Protein AF-A0A101XJR0-F1 (afdb_monomer)

Secondary structure (DSSP, 8-state):
---HHHHHHHHHHHHHHHHHHHHHHHHGGGG-SSS---HHHHHHHHHHHHHHHHHHHHHHHHHHHHHHHHHHGGGT--HHHHHHHHHHHHHHHHHHHHHHHHHHH--

Structure (mmCIF, N/CA/C/O backbone):
data_AF-A0A101XJR0-F1
#
_entry.id   AF-A0A101XJR0-F1
#
loop_
_atom_site.group_PDB
_atom_site.id
_atom_site.type_symbol
_atom_site.label_atom_id
_atom_site.label_alt_id
_atom_site.label_comp_id
_atom_site.label_asym_id
_atom_site.label_entity_id
_atom_site.label_seq_id
_atom_site.pdbx_PDB_ins_code
_atom_site.Cartn_x
_atom_site.Cartn_y
_atom_site.Cartn_z
_atom_site.occupancy
_atom_site.B_iso_or_equiv
_atom_site.auth_seq_id
_atom_site.auth_comp_id
_atom_site.auth_asym_id
_atom_site.auth_atom_id
_atom_site.pdbx_PDB_model_num
ATOM 1 N N . MET A 1 1 ? -13.498 31.481 16.089 1.00 54.59 1 MET A N 1
ATOM 2 C CA . MET A 1 1 ? -13.449 31.857 14.654 1.00 54.59 1 MET A CA 1
ATOM 3 C C . MET A 1 1 ? -12.004 31.934 14.132 1.00 54.59 1 MET A C 1
ATOM 5 O O . MET A 1 1 ? -11.564 32.999 13.733 1.00 54.59 1 MET A O 1
ATOM 9 N N . MET A 1 2 ? -11.228 30.836 14.110 1.00 60.50 2 MET A N 1
ATOM 10 C CA . MET A 1 2 ? -9.835 30.911 13.615 1.00 60.50 2 MET A CA 1
ATOM 11 C C . MET A 1 2 ? -9.246 29.534 13.258 1.00 60.50 2 MET A C 1
ATOM 13 O O . MET A 1 2 ? -8.616 28.898 14.099 1.00 60.50 2 MET A O 1
ATOM 17 N N . ALA A 1 3 ? -9.421 29.055 12.017 1.00 59.16 3 ALA A N 1
ATOM 18 C CA . ALA A 1 3 ? -8.575 27.964 11.487 1.00 59.16 3 ALA A CA 1
ATOM 19 C C . ALA A 1 3 ? -8.652 27.670 9.973 1.00 59.16 3 ALA A C 1
ATOM 21 O O . ALA A 1 3 ? -7.957 26.757 9.530 1.00 59.16 3 ALA A O 1
ATOM 22 N N . GLY A 1 4 ? -9.432 28.390 9.157 1.00 63.66 4 GLY A N 1
ATOM 23 C CA . GLY A 1 4 ? -9.636 28.031 7.737 1.00 63.66 4 GLY A CA 1
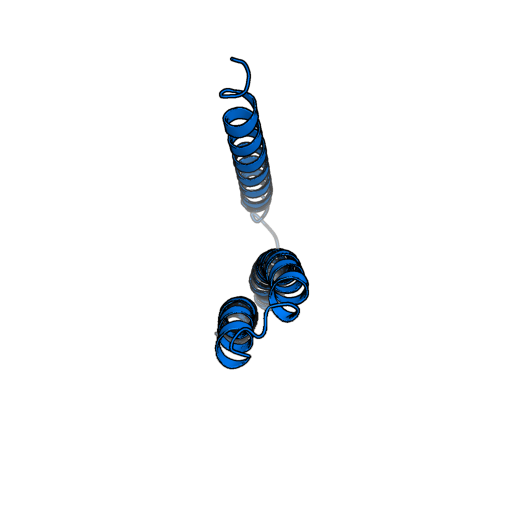ATOM 24 C C . GLY A 1 4 ? -8.362 28.021 6.873 1.00 63.66 4 GLY A C 1
ATOM 25 O O . GLY A 1 4 ? -8.299 27.381 5.829 1.00 63.66 4 GLY A O 1
ATOM 26 N N . ASN A 1 5 ? -7.307 28.695 7.322 1.00 66.19 5 ASN A N 1
ATOM 27 C CA . ASN A 1 5 ? -6.049 28.877 6.602 1.00 66.19 5 ASN A CA 1
ATOM 28 C C . ASN A 1 5 ? -5.014 27.791 6.941 1.00 66.19 5 ASN A C 1
ATOM 30 O O . ASN A 1 5 ? -4.066 27.616 6.184 1.00 66.19 5 ASN A O 1
ATOM 34 N N . LYS A 1 6 ? -5.165 27.075 8.065 1.00 73.00 6 LYS A N 1
ATOM 35 C CA . LYS A 1 6 ? -4.167 26.101 8.550 1.00 73.00 6 LYS A CA 1
ATOM 36 C C . LYS A 1 6 ? -4.155 24.832 7.689 1.00 73.00 6 LYS A C 1
ATOM 38 O O . LYS A 1 6 ? -3.099 24.400 7.243 1.00 73.00 6 LYS A O 1
ATOM 43 N N . TRP A 1 7 ? -5.340 24.329 7.352 1.00 78.31 7 TRP A N 1
ATOM 44 C CA . TRP A 1 7 ? -5.531 23.162 6.484 1.00 78.31 7 TRP A CA 1
ATOM 45 C C . TRP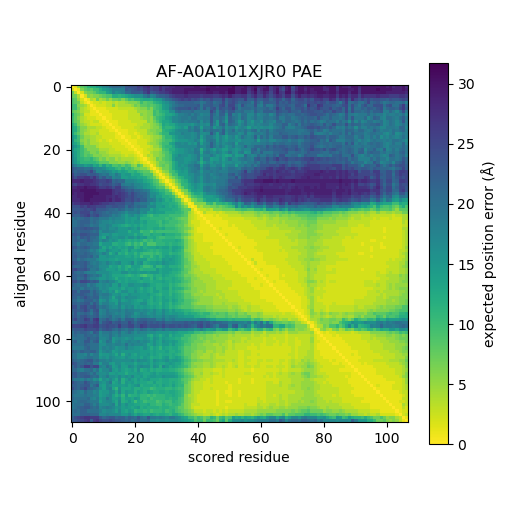 A 1 7 ? -5.154 23.434 5.030 1.00 78.31 7 TRP A C 1
ATOM 47 O O . TRP A 1 7 ? -4.498 22.618 4.394 1.00 78.31 7 TRP A O 1
ATOM 57 N N . ARG A 1 8 ? -5.481 24.631 4.530 1.00 77.50 8 ARG A N 1
ATOM 58 C CA . ARG A 1 8 ? -5.088 25.065 3.182 1.00 77.50 8 ARG A CA 1
ATOM 59 C C . ARG A 1 8 ? -3.568 25.165 3.044 1.00 77.50 8 ARG A C 1
ATOM 61 O O . ARG A 1 8 ? -3.029 24.750 2.028 1.00 77.50 8 ARG A O 1
ATOM 68 N N . LYS A 1 9 ? -2.868 25.657 4.074 1.00 74.06 9 LYS A N 1
ATOM 69 C CA . LYS A 1 9 ? -1.398 25.724 4.090 1.00 74.06 9 LYS A CA 1
ATOM 70 C C . LYS A 1 9 ? -0.751 24.337 4.139 1.00 74.06 9 LYS A C 1
ATOM 72 O O . LYS A 1 9 ? 0.198 24.116 3.402 1.00 74.06 9 LYS A O 1
ATOM 77 N N . ALA A 1 10 ? -1.281 23.400 4.927 1.00 79.06 10 ALA A N 1
ATOM 78 C CA . ALA A 1 10 ? -0.771 22.024 4.973 1.00 79.06 10 ALA A CA 1
ATOM 79 C C . ALA A 1 10 ? -0.899 21.307 3.615 1.00 79.06 10 ALA A C 1
ATOM 81 O O . ALA A 1 10 ? 0.055 20.688 3.147 1.00 79.06 10 ALA A O 1
ATOM 82 N N . LEU A 1 11 ? -2.045 21.474 2.946 1.00 82.19 11 LEU A N 1
ATOM 83 C CA . LEU A 1 11 ? -2.295 20.926 1.609 1.00 82.19 11 LEU A CA 1
ATOM 84 C C . LEU A 1 11 ? -1.352 21.537 0.558 1.00 82.19 11 LEU A C 1
ATOM 86 O O . LEU A 1 11 ? -0.810 20.822 -0.277 1.00 82.19 11 LEU A O 1
ATOM 90 N N . MET A 1 12 ? -1.089 22.846 0.646 1.00 83.44 12 MET A N 1
ATOM 91 C CA . MET A 1 12 ? -0.147 23.539 -0.243 1.00 83.44 12 MET A CA 1
ATOM 92 C C . MET A 1 12 ? 1.311 23.122 -0.003 1.00 83.44 12 MET A C 1
ATOM 94 O O . MET A 1 12 ? 2.058 22.983 -0.964 1.00 83.44 12 MET A O 1
ATOM 98 N N . ILE A 1 13 ? 1.722 22.895 1.250 1.00 84.00 13 ILE A N 1
ATOM 99 C CA . ILE A 1 13 ? 3.088 22.454 1.585 1.00 84.00 13 ILE A CA 1
ATOM 100 C C . ILE A 1 13 ? 3.326 21.021 1.097 1.00 84.00 13 ILE A C 1
ATOM 102 O O . ILE A 1 13 ? 4.373 20.746 0.518 1.00 84.00 13 ILE A O 1
ATOM 106 N N . SER A 1 14 ? 2.347 20.127 1.267 1.00 78.44 14 SER A N 1
ATOM 107 C CA . SER A 1 14 ? 2.417 18.768 0.720 1.00 78.44 14 SER A CA 1
ATOM 108 C C . SER A 1 14 ? 2.463 18.778 -0.812 1.00 78.44 14 SER A C 1
ATOM 110 O O . SER A 1 14 ? 3.330 18.129 -1.394 1.00 78.44 14 SER A O 1
ATOM 112 N N . ALA A 1 15 ? 1.617 19.580 -1.468 1.00 82.31 15 ALA A N 1
ATOM 113 C CA . ALA A 1 15 ? 1.632 19.725 -2.923 1.00 82.31 15 ALA A CA 1
ATOM 114 C C . ALA A 1 15 ? 2.964 20.295 -3.444 1.00 82.31 15 ALA A C 1
ATOM 116 O O . ALA A 1 15 ? 3.492 19.816 -4.445 1.00 82.31 15 ALA A O 1
ATOM 117 N N . LEU A 1 16 ? 3.543 21.278 -2.747 1.00 83.31 16 LEU A N 1
ATOM 118 C CA . LEU A 1 16 ? 4.836 21.858 -3.107 1.00 83.31 16 LEU A CA 1
ATOM 119 C C . LEU A 1 16 ? 5.990 20.869 -2.891 1.00 83.31 16 LEU A C 1
ATOM 121 O O . LEU A 1 16 ? 6.900 20.818 -3.711 1.00 83.31 16 LEU A O 1
ATOM 125 N N . ALA A 1 17 ? 5.938 20.054 -1.834 1.00 81.19 17 ALA A N 1
ATOM 126 C CA . ALA A 1 17 ? 6.913 18.990 -1.602 1.00 81.19 17 ALA A CA 1
ATOM 127 C C . ALA A 1 17 ? 6.845 17.906 -2.692 1.00 81.19 17 ALA A C 1
ATOM 129 O O . ALA A 1 17 ? 7.886 17.465 -3.178 1.00 81.19 17 ALA A O 1
ATOM 130 N N . MET A 1 18 ? 5.640 17.526 -3.134 1.00 82.12 18 MET A N 1
ATOM 131 C CA . MET A 1 18 ? 5.470 16.592 -4.255 1.00 82.12 18 MET A CA 1
ATOM 132 C C . MET A 1 18 ? 5.945 17.192 -5.581 1.00 82.12 18 MET A C 1
ATOM 134 O O . MET A 1 18 ? 6.601 16.502 -6.360 1.00 82.12 18 MET A O 1
ATOM 138 N N . LEU A 1 19 ? 5.685 18.481 -5.821 1.00 81.81 19 LEU A N 1
ATOM 139 C CA . LEU A 1 19 ? 6.191 19.178 -7.002 1.00 81.81 19 LEU A CA 1
ATOM 140 C C . LEU A 1 19 ? 7.725 19.267 -6.986 1.00 81.81 19 LEU A C 1
ATOM 142 O O . LEU A 1 19 ? 8.358 19.006 -8.002 1.00 81.81 19 LEU A O 1
ATOM 146 N N . ALA A 1 20 ? 8.336 19.573 -5.839 1.00 77.31 20 ALA A N 1
ATOM 147 C CA . ALA A 1 20 ? 9.790 19.609 -5.691 1.00 77.31 20 ALA A CA 1
ATOM 148 C C . ALA A 1 20 ? 10.430 18.228 -5.918 1.00 77.31 20 ALA A C 1
ATOM 150 O O . ALA A 1 20 ? 11.444 18.129 -6.608 1.00 77.31 20 ALA A O 1
ATOM 151 N N . ALA A 1 21 ? 9.810 17.156 -5.414 1.00 73.31 21 ALA A N 1
ATOM 152 C CA . ALA A 1 21 ? 10.245 15.787 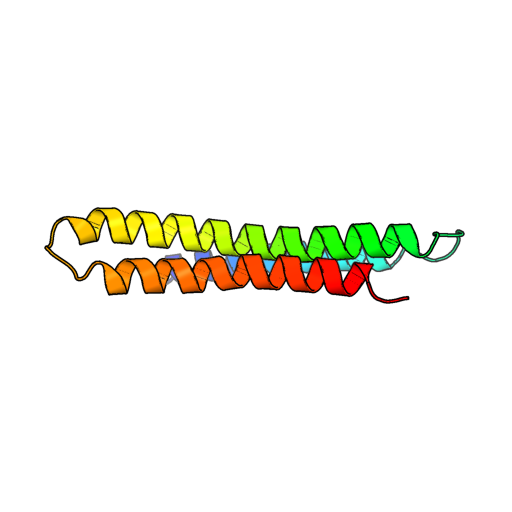-5.686 1.00 73.31 21 ALA A CA 1
ATOM 153 C C . ALA A 1 21 ? 10.136 15.431 -7.184 1.00 73.31 21 ALA A C 1
ATOM 155 O O . ALA A 1 21 ? 11.051 14.823 -7.739 1.00 73.31 21 ALA A O 1
ATOM 156 N N . ALA A 1 22 ? 9.070 15.872 -7.862 1.00 71.62 22 ALA A N 1
ATOM 157 C CA . ALA A 1 22 ? 8.903 15.688 -9.306 1.00 71.62 22 ALA A CA 1
ATOM 158 C C . ALA A 1 22 ? 9.948 16.470 -10.130 1.00 71.62 22 ALA A C 1
ATOM 160 O O . ALA A 1 22 ? 10.458 15.963 -11.132 1.00 71.62 22 ALA A O 1
ATOM 161 N N . MET A 1 23 ? 10.312 17.681 -9.695 1.00 71.00 23 MET A N 1
ATOM 162 C CA . MET A 1 23 ? 11.362 18.484 -10.334 1.00 71.00 23 MET A CA 1
ATOM 163 C C . MET A 1 23 ? 12.756 17.875 -10.136 1.00 71.00 23 MET A C 1
ATOM 165 O O . MET A 1 23 ? 13.563 17.913 -11.062 1.00 71.00 23 MET A O 1
ATOM 169 N N . LEU A 1 24 ? 13.034 17.252 -8.984 1.00 67.38 24 LEU A N 1
ATOM 170 C CA . LEU A 1 24 ? 14.301 16.550 -8.747 1.00 67.38 24 LEU A CA 1
ATOM 171 C C . LEU A 1 24 ? 14.450 15.307 -9.6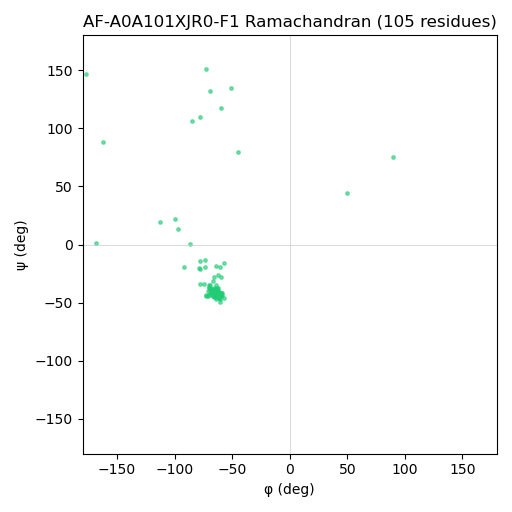42 1.00 67.38 24 LEU A C 1
ATOM 173 O O . LEU A 1 24 ? 15.524 15.077 -10.192 1.00 67.38 24 LEU A O 1
ATOM 177 N N . VAL A 1 25 ? 13.364 14.556 -9.849 1.00 66.50 25 VAL A N 1
ATOM 178 C CA . VAL A 1 25 ? 13.312 13.430 -10.804 1.00 66.50 25 VAL A CA 1
ATOM 179 C C . VAL A 1 25 ? 13.441 13.898 -12.259 1.00 66.50 25 VAL A C 1
ATOM 181 O O . VAL A 1 25 ? 13.991 13.186 -13.090 1.00 66.50 25 VAL A O 1
ATOM 184 N N . SER A 1 26 ? 12.967 15.102 -12.585 1.00 62.94 26 SER A N 1
ATOM 185 C CA . SER A 1 26 ? 13.099 15.654 -13.940 1.00 62.94 26 SER A CA 1
ATOM 186 C C . SER A 1 26 ? 14.506 16.208 -14.200 1.00 62.94 26 SER A C 1
ATOM 188 O O . SER A 1 26 ? 15.028 16.059 -15.301 1.00 62.94 26 SER A O 1
ATOM 190 N N . ALA A 1 27 ? 15.175 16.779 -13.194 1.00 55.16 27 ALA A N 1
ATOM 191 C CA . ALA A 1 27 ? 16.541 17.290 -13.330 1.00 55.16 27 ALA A CA 1
ATOM 192 C C . ALA A 1 27 ? 17.581 16.183 -13.597 1.00 55.16 27 ALA A C 1
ATOM 194 O O . ALA A 1 27 ? 18.586 16.438 -14.260 1.00 55.16 27 ALA A O 1
ATOM 195 N N . SER A 1 28 ? 17.339 14.945 -13.148 1.00 55.47 28 SER A N 1
ATOM 196 C CA . SER A 1 28 ? 18.203 13.800 -13.474 1.00 55.47 28 SER A CA 1
ATOM 197 C C . SER A 1 28 ? 18.059 13.309 -14.922 1.00 55.47 28 SER A C 1
ATOM 199 O O . SER A 1 28 ? 18.927 12.578 -15.395 1.00 55.47 28 SER A O 1
ATOM 201 N N . SER A 1 29 ? 17.028 13.743 -15.662 1.00 52.72 29 SER A N 1
ATOM 202 C CA . SER A 1 29 ? 16.850 13.390 -17.082 1.00 52.72 29 SER A CA 1
ATOM 203 C C . SER A 1 29 ? 17.752 14.183 -18.042 1.00 52.72 29 SER A C 1
ATOM 205 O O . SER A 1 29 ? 17.950 13.770 -19.181 1.00 52.72 29 SER A O 1
ATOM 207 N N . ASN A 1 30 ? 18.369 15.282 -17.586 1.00 50.06 30 ASN A N 1
ATOM 208 C CA . ASN A 1 30 ? 19.229 16.127 -18.422 1.00 50.06 30 ASN A CA 1
ATOM 209 C C . ASN A 1 30 ? 20.702 15.674 -18.503 1.00 50.06 30 ASN A C 1
ATOM 211 O O . ASN A 1 30 ? 21.485 16.331 -19.186 1.00 50.06 30 ASN A O 1
ATOM 215 N N . ALA A 1 31 ? 21.089 14.574 -17.844 1.00 49.00 31 ALA A N 1
ATOM 216 C CA . ALA A 1 31 ? 22.473 14.080 -17.806 1.00 49.00 31 ALA A CA 1
ATOM 217 C C . ALA A 1 31 ? 22.699 12.740 -18.542 1.00 49.00 31 ALA A C 1
ATOM 219 O O . ALA A 1 31 ? 23.700 12.073 -18.300 1.00 49.00 31 ALA A O 1
ATOM 220 N N . THR A 1 32 ? 21.806 12.327 -19.448 1.00 53.81 32 THR A N 1
ATOM 221 C CA . THR A 1 32 ? 21.966 11.093 -20.253 1.00 53.81 32 THR A CA 1
ATOM 222 C C . THR A 1 32 ? 22.538 11.328 -21.654 1.00 53.81 32 THR A C 1
ATOM 224 O O . THR A 1 32 ? 22.567 10.421 -22.485 1.00 53.81 32 THR A O 1
ATOM 227 N N . THR A 1 33 ? 23.085 12.514 -21.930 1.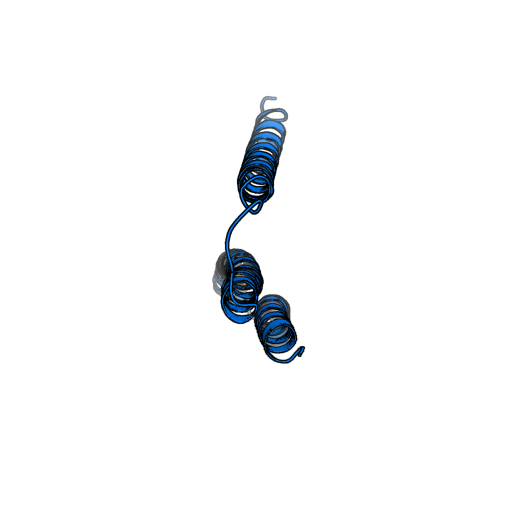00 49.66 33 THR A N 1
ATOM 228 C CA . THR A 1 33 ? 23.959 12.703 -23.092 1.00 49.66 33 THR A CA 1
ATOM 229 C C . THR A 1 33 ? 25.344 12.141 -22.778 1.00 49.66 33 THR A C 1
ATOM 231 O O . THR A 1 33 ? 26.110 12.765 -22.047 1.00 49.66 33 THR A O 1
ATOM 234 N N . SER A 1 34 ? 25.697 11.026 -23.420 1.00 51.09 34 SER A N 1
ATOM 235 C CA . SER A 1 34 ? 27.063 10.474 -23.519 1.00 51.09 34 SER A CA 1
ATOM 236 C C . SER A 1 34 ? 27.489 9.503 -22.413 1.00 51.09 34 SER A C 1
ATOM 238 O O . SER A 1 34 ? 28.326 9.811 -21.574 1.00 51.09 34 SER A O 1
ATOM 240 N N . SER A 1 35 ? 26.987 8.274 -22.453 1.00 41.28 35 SER A N 1
ATOM 241 C CA . SER A 1 35 ? 27.806 7.067 -22.243 1.00 41.28 35 SER A CA 1
ATOM 242 C C . SER A 1 35 ? 26.932 5.835 -22.431 1.00 41.28 35 SER A C 1
ATOM 244 O O . SER A 1 35 ? 25.739 5.859 -22.144 1.00 41.28 35 SER A O 1
ATOM 246 N N . SER A 1 36 ? 27.535 4.775 -22.953 1.00 49.62 36 SER A N 1
ATOM 247 C CA . SER A 1 36 ? 27.021 3.410 -23.070 1.00 49.62 36 SER A CA 1
ATOM 248 C C . SER A 1 36 ? 26.344 2.911 -21.785 1.00 49.62 36 SER A C 1
ATOM 250 O O . SER A 1 36 ? 26.940 2.175 -21.000 1.00 49.62 36 SER A O 1
ATOM 252 N N . THR A 1 37 ? 25.100 3.318 -21.555 1.00 55.69 37 THR A N 1
ATOM 253 C CA . THR A 1 37 ? 24.272 2.799 -20.473 1.00 55.69 37 THR A CA 1
ATOM 254 C C . THR A 1 37 ? 23.629 1.543 -21.019 1.00 55.69 37 THR A C 1
ATOM 256 O O . THR A 1 37 ? 22.777 1.607 -21.900 1.00 55.69 37 THR A O 1
ATOM 259 N N . SER A 1 38 ? 24.106 0.383 -20.570 1.00 59.25 38 SER A N 1
ATOM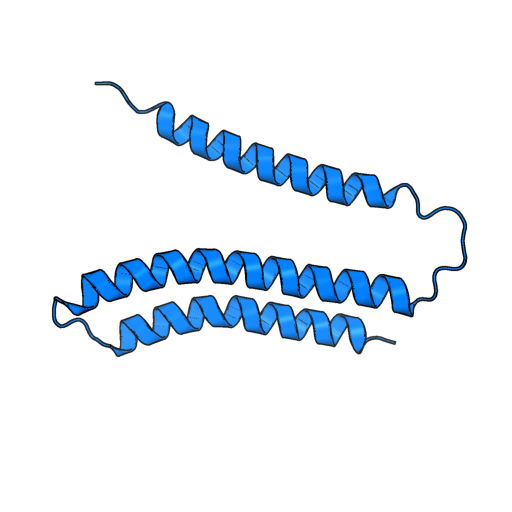 260 C CA . SER A 1 38 ? 23.502 -0.894 -20.932 1.00 59.25 38 SER A CA 1
ATOM 261 C C . SER A 1 38 ? 21.990 -0.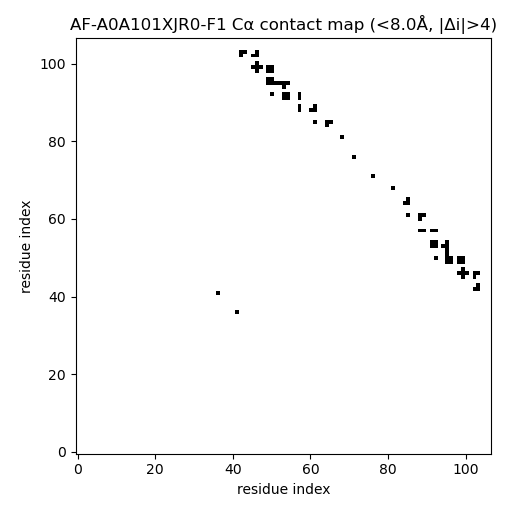829 -20.675 1.00 59.25 38 SER A C 1
ATOM 263 O O . SER A 1 38 ? 21.604 -0.409 -19.578 1.00 59.25 38 SER A O 1
ATOM 265 N N . PRO A 1 39 ? 21.139 -1.293 -21.610 1.00 64.94 39 PRO A N 1
ATOM 266 C CA . PRO A 1 39 ? 19.678 -1.218 -21.482 1.00 64.94 39 PRO A CA 1
ATOM 267 C C . PRO A 1 39 ? 19.131 -1.903 -20.218 1.00 64.94 39 PRO A C 1
ATOM 269 O O . PRO A 1 39 ? 18.013 -1.660 -19.779 1.00 64.94 39 PRO A O 1
ATOM 272 N N . SER A 1 40 ? 19.935 -2.749 -19.573 1.00 76.06 40 SER A N 1
ATOM 273 C CA . SER A 1 40 ? 19.616 -3.379 -18.292 1.00 76.06 40 SER A CA 1
ATOM 274 C C . SER A 1 40 ? 19.622 -2.408 -17.100 1.00 76.06 40 SER A C 1
ATOM 276 O O . SER A 1 40 ? 18.834 -2.585 -16.175 1.00 76.06 40 SER A O 1
ATOM 278 N N . GLY A 1 41 ? 20.499 -1.396 -17.083 1.00 81.94 41 GLY A N 1
ATOM 279 C CA . GLY A 1 41 ? 20.673 -0.509 -15.922 1.00 81.94 41 GLY A CA 1
ATOM 280 C C . GLY A 1 41 ? 19.489 0.437 -15.716 1.00 81.94 41 GLY A C 1
ATOM 281 O O . GLY A 1 41 ? 18.965 0.563 -14.610 1.00 81.94 41 GLY A O 1
ATOM 282 N N . GLU A 1 42 ? 19.013 1.042 -16.803 1.00 82.75 42 GLU A N 1
ATOM 283 C CA . GLU A 1 42 ? 17.820 1.897 -16.811 1.00 82.75 42 GLU A CA 1
ATOM 284 C C . GLU A 1 42 ? 16.544 1.122 -16.443 1.00 82.75 42 GLU A C 1
ATOM 286 O O . GLU A 1 42 ? 15.730 1.620 -15.662 1.00 82.75 42 GLU A O 1
ATOM 291 N N . LYS A 1 43 ? 16.413 -0.135 -16.899 1.00 86.38 43 LYS A N 1
ATOM 292 C CA . LYS A 1 43 ? 15.301 -1.028 -16.531 1.00 86.38 43 LYS A CA 1
ATOM 293 C C . LYS A 1 43 ? 15.275 -1.331 -15.034 1.00 86.38 43 LYS A C 1
ATOM 295 O O . LYS A 1 43 ? 14.201 -1.327 -14.438 1.00 86.38 43 LYS A O 1
ATOM 300 N N . LEU A 1 44 ? 16.433 -1.547 -14.404 1.00 89.75 44 LEU A N 1
ATOM 301 C CA . LEU A 1 44 ? 16.520 -1.798 -12.959 1.00 89.75 44 LEU A CA 1
ATOM 302 C C . LEU A 1 44 ? 16.116 -0.574 -12.132 1.00 89.75 44 LEU A C 1
ATOM 304 O O . LEU A 1 44 ? 15.350 -0.708 -11.177 1.00 89.75 44 LEU A O 1
ATOM 308 N N . ILE A 1 45 ? 16.586 0.617 -12.515 1.00 90.50 45 ILE A N 1
ATOM 309 C CA . ILE A 1 45 ? 16.200 1.865 -11.844 1.00 90.50 45 ILE A CA 1
ATOM 310 C C . ILE A 1 45 ? 14.699 2.129 -12.033 1.00 90.50 45 ILE A C 1
ATOM 312 O O . ILE A 1 45 ? 14.007 2.416 -11.057 1.00 90.50 45 ILE A O 1
ATOM 316 N N . GLY A 1 46 ? 14.174 1.966 -13.253 1.00 89.25 46 GLY A N 1
ATOM 317 C CA . GLY A 1 46 ? 12.748 2.127 -13.549 1.00 89.25 46 GLY A CA 1
ATOM 318 C C . GLY A 1 46 ? 11.857 1.148 -12.777 1.00 89.25 46 GLY A C 1
ATOM 319 O O . GLY A 1 46 ? 10.870 1.564 -12.169 1.00 89.25 46 GLY A O 1
ATOM 320 N N . ALA A 1 47 ? 12.229 -0.135 -12.731 1.00 92.19 47 ALA A N 1
ATOM 321 C CA . ALA A 1 47 ? 11.502 -1.161 -11.984 1.00 92.19 47 ALA A CA 1
ATOM 322 C C . ALA A 1 47 ? 11.521 -0.897 -10.467 1.00 92.19 47 ALA A C 1
ATOM 324 O O . ALA A 1 47 ? 10.481 -0.982 -9.808 1.00 92.19 47 ALA A O 1
ATOM 325 N N . GLY A 1 48 ? 12.681 -0.518 -9.918 1.00 92.00 48 GLY A N 1
ATOM 326 C CA . GLY A 1 48 ? 12.822 -0.168 -8.505 1.00 92.00 48 GLY A CA 1
ATOM 327 C C . GLY A 1 48 ? 11.996 1.060 -8.114 1.00 92.00 48 GLY A C 1
ATOM 328 O O . GLY A 1 48 ? 11.346 1.054 -7.069 1.00 92.00 48 GLY A O 1
ATOM 329 N N . LEU A 1 49 ? 11.959 2.089 -8.967 1.00 93.06 49 LEU A N 1
ATOM 330 C CA . LEU A 1 49 ? 11.183 3.305 -8.718 1.00 93.06 49 LEU A CA 1
ATOM 331 C C . LEU A 1 49 ? 9.669 3.045 -8.789 1.00 93.06 49 LEU A C 1
ATOM 333 O O . LEU A 1 49 ? 8.926 3.533 -7.937 1.00 93.06 49 LEU A O 1
ATOM 337 N N . ALA A 1 50 ? 9.217 2.244 -9.761 1.00 93.25 50 ALA A N 1
ATOM 338 C CA . ALA A 1 50 ? 7.810 1.876 -9.914 1.00 93.25 50 ALA A CA 1
ATOM 339 C C . ALA A 1 50 ? 7.272 1.137 -8.677 1.00 93.25 50 ALA A C 1
ATOM 341 O O . ALA A 1 50 ? 6.246 1.532 -8.117 1.00 93.25 50 ALA A O 1
ATOM 342 N N . PHE A 1 51 ? 7.988 0.110 -8.205 1.00 95.00 51 PHE A N 1
ATOM 343 C CA . PHE A 1 51 ? 7.591 -0.610 -6.996 1.00 95.00 51 PHE A CA 1
ATOM 344 C C . PHE A 1 51 ? 7.777 0.238 -5.732 1.00 95.00 51 PHE A C 1
ATOM 346 O O . PHE A 1 51 ? 6.880 0.283 -4.895 1.00 95.00 51 PHE A O 1
ATOM 353 N N . GLY A 1 52 ? 8.898 0.954 -5.601 1.00 94.19 52 GLY A N 1
ATOM 354 C CA . GLY A 1 52 ? 9.207 1.756 -4.415 1.00 94.19 52 GLY A CA 1
ATOM 355 C C . GLY A 1 52 ? 8.183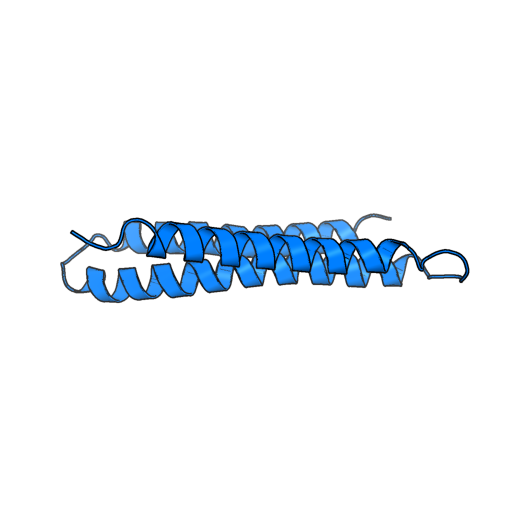 2.861 -4.147 1.00 94.19 52 GLY A C 1
ATOM 356 O O . GLY A 1 52 ? 7.752 3.034 -3.007 1.00 94.19 52 GLY A O 1
ATOM 357 N N . LEU A 1 53 ? 7.734 3.573 -5.186 1.00 94.25 53 LEU A N 1
ATOM 358 C CA . LEU A 1 53 ? 6.699 4.603 -5.045 1.00 94.25 53 LEU A CA 1
ATOM 359 C C . LEU A 1 53 ? 5.318 4.001 -4.752 1.00 94.25 53 LEU A C 1
ATOM 361 O O . LEU A 1 53 ? 4.590 4.533 -3.910 1.00 94.25 53 LEU A O 1
ATOM 365 N N . ALA A 1 54 ? 4.969 2.882 -5.392 1.00 94.56 54 ALA A N 1
ATOM 366 C CA . ALA A 1 54 ? 3.712 2.181 -5.131 1.00 94.56 54 ALA A CA 1
ATOM 367 C C . ALA A 1 54 ? 3.650 1.633 -3.695 1.00 94.56 54 ALA A C 1
ATOM 369 O O . ALA A 1 54 ? 2.671 1.871 -2.987 1.00 94.56 54 ALA A O 1
ATOM 370 N N . ALA A 1 55 ? 4.714 0.968 -3.236 1.00 94.12 55 ALA A N 1
ATOM 371 C CA . ALA A 1 55 ? 4.835 0.445 -1.878 1.00 94.12 55 ALA A CA 1
ATOM 372 C C . ALA A 1 55 ? 4.875 1.568 -0.831 1.00 94.12 55 ALA A C 1
ATOM 374 O O . ALA A 1 55 ? 4.249 1.450 0.221 1.00 94.12 55 ALA A O 1
ATOM 375 N N . GLY A 1 56 ? 5.543 2.688 -1.128 1.00 94.50 56 GLY A N 1
ATOM 376 C CA . GLY A 1 56 ? 5.534 3.873 -0.268 1.00 94.50 56 GLY A CA 1
ATOM 377 C C . GLY A 1 56 ? 4.128 4.457 -0.087 1.00 94.50 56 GLY A C 1
ATOM 378 O O . GLY A 1 56 ? 3.706 4.715 1.041 1.00 94.50 56 GLY A O 1
ATOM 379 N N . GLY A 1 57 ? 3.370 4.608 -1.179 1.00 92.75 57 GLY A N 1
ATOM 380 C CA . GLY A 1 57 ? 1.977 5.065 -1.130 1.00 92.75 57 GLY A CA 1
ATOM 381 C C . GLY A 1 57 ? 1.054 4.090 -0.392 1.00 92.75 57 GLY A C 1
ATOM 382 O O . GLY A 1 57 ? 0.271 4.509 0.465 1.00 92.75 57 GLY A O 1
ATOM 383 N N . ALA A 1 58 ? 1.190 2.789 -0.667 1.00 94.50 58 ALA A N 1
ATOM 384 C CA . ALA A 1 58 ? 0.433 1.739 0.009 1.00 94.50 58 ALA A CA 1
ATOM 385 C C . ALA A 1 58 ? 0.739 1.691 1.515 1.00 94.50 58 ALA A C 1
ATOM 387 O O . ALA A 1 58 ? -0.188 1.619 2.315 1.00 94.50 58 ALA A O 1
ATOM 388 N N . GLY A 1 59 ? 2.003 1.833 1.925 1.00 94.31 59 GLY A N 1
ATOM 389 C CA . GLY A 1 59 ? 2.400 1.839 3.336 1.00 94.31 59 GLY A CA 1
ATOM 390 C C . GLY A 1 59 ? 1.772 2.985 4.136 1.00 94.31 59 GLY A C 1
ATOM 391 O O . GLY A 1 59 ? 1.281 2.772 5.246 1.00 94.31 59 GLY A O 1
ATOM 392 N N . VAL A 1 60 ? 1.708 4.192 3.561 1.00 95.00 60 VAL A N 1
ATOM 393 C CA . VAL A 1 60 ? 1.022 5.335 4.196 1.00 95.00 60 VAL A CA 1
ATOM 394 C C . VAL A 1 60 ? -0.484 5.077 4.300 1.00 95.00 60 VAL A C 1
ATOM 396 O O . VAL A 1 60 ? -1.077 5.279 5.365 1.00 95.00 60 VAL A O 1
ATOM 399 N N . GLY A 1 61 ? -1.101 4.580 3.223 1.00 92.88 61 GLY A N 1
ATOM 400 C CA . GLY A 1 61 ? -2.510 4.183 3.220 1.00 92.88 61 GLY A CA 1
ATOM 401 C C . GLY A 1 61 ? -2.813 3.128 4.286 1.00 92.88 61 GLY A C 1
ATOM 402 O O . GLY A 1 61 ? -3.743 3.292 5.076 1.00 92.88 61 GLY A O 1
ATOM 403 N N . MET A 1 62 ? -1.977 2.096 4.381 1.00 95.19 62 MET A N 1
ATOM 404 C CA . MET A 1 62 ? -2.174 0.978 5.297 1.00 95.19 62 MET A CA 1
ATOM 405 C C . MET A 1 62 ? -1.973 1.382 6.753 1.00 95.19 62 MET A C 1
ATOM 407 O O . MET A 1 62 ? -2.744 0.950 7.606 1.00 95.19 62 MET A O 1
ATOM 411 N N . GLY A 1 63 ? -1.007 2.258 7.046 1.00 94.38 63 GLY A N 1
ATOM 412 C CA . GLY A 1 63 ? -0.814 2.787 8.397 1.00 94.38 63 GLY A CA 1
ATOM 413 C C . GLY A 1 63 ? -2.062 3.508 8.918 1.00 94.38 63 GLY A C 1
ATOM 414 O O . GLY A 1 63 ? -2.491 3.277 10.049 1.00 94.38 63 GLY A O 1
ATOM 415 N N . THR A 1 64 ? -2.699 4.330 8.078 1.00 93.88 64 THR A N 1
ATOM 416 C CA . THR A 1 64 ? -3.935 5.037 8.462 1.00 93.88 64 THR A CA 1
ATOM 417 C C . THR A 1 64 ? -5.151 4.113 8.537 1.00 93.88 64 THR A C 1
ATOM 419 O O . THR A 1 64 ? -5.898 4.164 9.517 1.00 93.88 64 THR A O 1
ATOM 422 N N . ALA A 1 65 ? -5.330 3.229 7.551 1.00 93.38 65 ALA A N 1
ATOM 423 C CA . ALA A 1 65 ? -6.427 2.266 7.527 1.00 93.38 65 ALA A CA 1
ATOM 424 C C . ALA A 1 65 ? -6.349 1.286 8.708 1.00 93.38 65 ALA A C 1
ATOM 426 O O . ALA A 1 65 ? -7.356 1.029 9.365 1.00 93.38 65 ALA A O 1
ATOM 427 N N . GLY A 1 66 ? -5.150 0.798 9.032 1.00 92.94 66 GLY A N 1
ATOM 428 C CA . GLY A 1 66 ? -4.908 -0.086 10.169 1.00 92.94 66 GLY A CA 1
ATOM 429 C C . GLY A 1 66 ? -5.255 0.573 11.503 1.00 92.94 66 GLY A C 1
ATOM 430 O O . GLY A 1 66 ? -5.968 -0.023 12.310 1.00 92.94 66 GLY A O 1
ATOM 431 N N . ALA A 1 67 ? -4.842 1.828 11.715 1.00 93.81 67 ALA A N 1
ATOM 432 C CA . ALA A 1 67 ? -5.205 2.579 12.918 1.00 93.81 67 ALA A CA 1
ATOM 433 C C . ALA A 1 67 ? -6.731 2.757 13.054 1.00 93.81 67 ALA A C 1
ATOM 435 O O . ALA A 1 67 ? -7.286 2.563 14.140 1.00 93.81 67 ALA A O 1
ATOM 436 N N . ALA A 1 68 ? -7.424 3.056 11.949 1.00 92.12 68 ALA A N 1
ATOM 437 C CA . ALA A 1 68 ? -8.881 3.162 11.934 1.00 92.12 68 ALA A CA 1
ATOM 438 C C . ALA A 1 68 ? -9.555 1.821 12.274 1.00 92.12 68 ALA A C 1
ATOM 440 O O . ALA A 1 68 ? -10.483 1.789 13.084 1.00 92.12 68 ALA A O 1
ATOM 441 N N . ILE A 1 69 ? -9.058 0.711 11.727 1.00 92.88 69 ILE A N 1
ATOM 442 C CA . ILE A 1 69 ? -9.604 -0.631 11.970 1.00 92.88 69 ILE A CA 1
ATOM 443 C C . ILE A 1 69 ? -9.436 -1.055 13.423 1.00 92.88 69 ILE A C 1
ATOM 445 O O . ILE A 1 69 ? -10.394 -1.556 14.004 1.00 92.88 69 ILE A O 1
ATOM 449 N N . VAL A 1 70 ? -8.278 -0.810 14.042 1.00 91.81 70 VAL A N 1
ATOM 450 C CA . VAL A 1 70 ? -8.069 -1.130 15.465 1.00 91.81 70 VAL A CA 1
ATOM 451 C C . VAL A 1 70 ? -9.077 -0.384 16.341 1.00 91.81 70 VAL A C 1
ATOM 453 O O . VAL A 1 70 ? -9.680 -0.988 17.225 1.00 91.81 70 VAL A O 1
ATOM 456 N N . SER A 1 71 ? -9.321 0.901 16.060 1.00 90.88 71 SER A N 1
ATOM 457 C CA . SER A 1 71 ? -10.320 1.680 16.804 1.00 90.88 71 SER A CA 1
ATOM 458 C C . SER A 1 71 ? -11.757 1.195 16.563 1.00 90.88 71 SER A C 1
ATOM 460 O O . SER A 1 71 ? -12.537 1.079 17.506 1.00 90.88 71 SER A O 1
ATOM 462 N N . ALA A 1 72 ? -12.096 0.838 15.321 1.00 89.25 72 ALA A N 1
ATOM 463 C CA . ALA A 1 72 ? -13.428 0.382 14.936 1.00 89.25 72 ALA A CA 1
ATOM 464 C C . ALA A 1 72 ? -13.711 -1.082 15.323 1.00 89.25 72 ALA A C 1
ATOM 466 O O . ALA A 1 72 ? -14.871 -1.480 15.443 1.00 89.25 72 ALA A O 1
ATOM 467 N N . SER A 1 73 ? -12.675 -1.896 15.544 1.00 85.75 73 SER A N 1
ATOM 468 C CA . SER A 1 73 ? -12.807 -3.295 15.965 1.00 85.75 73 SER A CA 1
ATOM 469 C C . SER A 1 73 ? -13.448 -3.436 17.348 1.00 85.75 73 SER A C 1
ATOM 471 O O . SER A 1 73 ? -13.944 -4.514 17.678 1.00 85.75 73 SER A O 1
ATOM 473 N N . LEU A 1 74 ? -13.467 -2.365 18.147 1.00 87.50 74 LEU A N 1
ATOM 474 C CA . LEU A 1 74 ? -14.119 -2.335 19.456 1.00 87.50 74 LEU A CA 1
ATOM 475 C C . LEU A 1 74 ? -15.658 -2.290 19.355 1.00 87.50 74 LEU A C 1
ATOM 477 O O . LEU A 1 74 ? -16.338 -2.665 20.306 1.00 87.50 74 LEU A O 1
ATOM 481 N N . GLU A 1 75 ? -16.222 -1.889 18.208 1.00 84.75 75 GLU A N 1
ATOM 482 C CA . GLU A 1 75 ? -17.663 -1.618 18.041 1.00 84.75 75 GLU A CA 1
ATOM 483 C C . GLU A 1 75 ? -18.455 -2.769 17.377 1.00 84.75 75 GLU A C 1
ATOM 485 O O . GLU A 1 75 ? -19.525 -2.555 16.819 1.00 84.75 75 GLU A O 1
ATOM 490 N N . LYS A 1 76 ? -17.959 -4.018 17.408 1.00 70.06 76 LYS A N 1
ATOM 491 C CA . LYS A 1 76 ? -18.567 -5.168 16.688 1.00 70.06 76 LYS A CA 1
ATOM 492 C C . LYS A 1 76 ? -18.863 -4.863 15.206 1.00 70.06 76 LYS A C 1
ATOM 494 O O . LYS A 1 76 ? -19.929 -5.199 14.688 1.00 70.06 76 LYS A O 1
ATOM 499 N N . ARG A 1 77 ? -17.923 -4.228 14.501 1.00 70.31 77 ARG A N 1
ATOM 500 C CA . ARG A 1 77 ? -18.029 -4.065 13.045 1.00 70.31 77 ARG A CA 1
ATOM 501 C C . ARG A 1 77 ? -17.778 -5.377 12.310 1.00 70.31 77 ARG A C 1
ATOM 503 O O . ARG A 1 77 ? -17.017 -6.229 12.758 1.00 70.31 77 ARG A O 1
ATOM 510 N N . ASP A 1 78 ? -18.406 -5.485 11.144 1.00 85.31 78 ASP A N 1
ATOM 511 C CA . ASP A 1 78 ? -18.210 -6.587 10.210 1.00 85.31 78 ASP A CA 1
ATOM 512 C C . ASP A 1 78 ? -16.741 -6.668 9.754 1.00 85.31 78 ASP A C 1
ATOM 514 O O . ASP A 1 78 ? -16.213 -5.745 9.1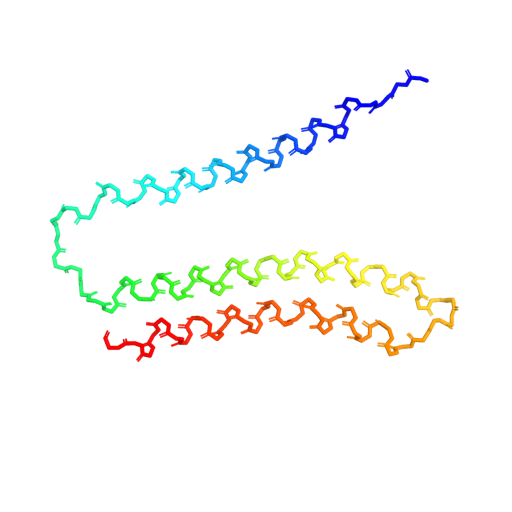23 1.00 85.31 78 ASP A O 1
ATOM 518 N N . MET A 1 79 ? -16.090 -7.789 10.073 1.00 86.25 79 MET A N 1
ATOM 519 C CA . MET A 1 79 ? -14.689 -8.065 9.742 1.00 86.25 79 MET A CA 1
ATOM 520 C C . MET A 1 79 ? -14.446 -8.106 8.230 1.00 86.25 79 MET A C 1
ATOM 522 O O . MET A 1 79 ? -13.346 -7.782 7.776 1.00 86.25 79 MET A O 1
ATOM 526 N N . VAL A 1 80 ? -15.472 -8.434 7.435 1.00 92.44 80 VAL A N 1
ATOM 527 C CA . VAL A 1 80 ? -15.380 -8.445 5.967 1.00 92.44 80 VAL A CA 1
ATOM 528 C C . VAL A 1 80 ? -15.076 -7.046 5.431 1.00 92.44 80 VAL A C 1
ATOM 530 O O . VAL A 1 80 ? -14.281 -6.891 4.504 1.00 92.44 80 VAL A O 1
ATOM 533 N N . MET A 1 81 ? -15.641 -6.005 6.048 1.00 90.19 81 MET A N 1
ATOM 534 C CA . MET A 1 81 ? -15.385 -4.619 5.648 1.00 90.19 81 MET A CA 1
ATOM 535 C C . MET A 1 81 ? -13.947 -4.191 5.940 1.00 90.19 81 MET A C 1
ATOM 537 O O . MET A 1 81 ? -13.339 -3.495 5.130 1.00 90.19 81 MET A O 1
ATOM 541 N N . PHE A 1 82 ? -13.379 -4.623 7.067 1.00 91.62 82 PHE A N 1
ATOM 542 C CA . PHE A 1 82 ? -11.982 -4.335 7.397 1.00 91.62 82 PHE A CA 1
ATOM 543 C C . PHE A 1 82 ? -11.018 -5.023 6.437 1.00 91.62 82 PHE A C 1
ATOM 545 O O . PHE A 1 82 ? -10.066 -4.396 5.970 1.00 91.62 82 PHE A O 1
ATOM 552 N N . LEU A 1 83 ? -11.307 -6.276 6.083 1.00 92.06 83 LEU A N 1
ATOM 553 C CA . LEU A 1 83 ? -10.507 -7.013 5.115 1.00 92.06 83 LEU A CA 1
ATOM 554 C C . LEU A 1 83 ? -10.578 -6.381 3.719 1.00 92.06 83 LEU A C 1
ATOM 556 O O . LEU A 1 83 ? -9.550 -6.277 3.057 1.00 92.06 83 LEU A O 1
ATOM 560 N N . LEU A 1 84 ? -11.750 -5.901 3.291 1.00 93.38 84 LEU A N 1
ATOM 561 C CA . LEU A 1 84 ? -11.902 -5.197 2.014 1.00 93.38 84 LEU A CA 1
ATOM 562 C C . LEU A 1 84 ? -11.088 -3.902 1.961 1.00 93.38 84 LEU A C 1
ATOM 564 O O . LEU A 1 84 ? -10.399 -3.662 0.972 1.00 93.38 84 LEU A O 1
ATOM 568 N N . VAL A 1 85 ? -11.124 -3.085 3.019 1.00 91.94 85 VAL A N 1
ATOM 569 C CA . VAL A 1 85 ? -10.328 -1.847 3.081 1.00 91.94 85 VAL A CA 1
ATOM 570 C C . VAL A 1 85 ? -8.829 -2.156 2.999 1.00 91.94 85 VAL A C 1
ATOM 572 O O . VAL A 1 85 ? -8.120 -1.492 2.244 1.00 91.94 85 VAL A O 1
ATOM 575 N N . LEU A 1 86 ? -8.347 -3.184 3.708 1.00 92.62 86 LEU A N 1
ATOM 576 C CA . LEU A 1 86 ? -6.950 -3.628 3.605 1.00 92.62 86 LEU A CA 1
ATOM 577 C C . LEU A 1 86 ? -6.608 -4.147 2.210 1.00 92.62 86 LEU A C 1
ATOM 579 O O . LEU A 1 86 ? -5.574 -3.777 1.661 1.00 92.62 86 LEU A O 1
ATOM 583 N N . ALA A 1 87 ? -7.483 -4.962 1.623 1.00 94.44 87 ALA A N 1
ATOM 584 C CA . ALA A 1 87 ? -7.267 -5.537 0.304 1.00 94.44 87 ALA A CA 1
ATOM 585 C C . ALA A 1 87 ? -7.116 -4.448 -0.768 1.00 94.44 87 ALA A C 1
ATOM 587 O O . ALA A 1 87 ? -6.208 -4.533 -1.590 1.00 94.44 87 ALA A O 1
ATOM 588 N N . PHE A 1 88 ? -7.927 -3.386 -0.738 1.00 92.69 88 PHE A N 1
ATOM 589 C CA . PHE A 1 88 ? -7.775 -2.274 -1.684 1.00 92.69 88 PHE A CA 1
ATOM 590 C C . PHE A 1 88 ? -6.425 -1.563 -1.553 1.00 92.69 88 PHE A C 1
ATOM 592 O O . PHE A 1 88 ? -5.815 -1.234 -2.569 1.00 92.69 88 PHE A O 1
ATOM 599 N N . VAL A 1 89 ? -5.922 -1.363 -0.334 1.00 93.88 89 VAL A N 1
ATOM 600 C CA . VAL A 1 89 ? -4.596 -0.759 -0.138 1.00 93.88 89 VAL A CA 1
ATOM 601 C C . VAL A 1 89 ? -3.489 -1.678 -0.664 1.00 93.88 89 VAL A C 1
ATOM 603 O O . VAL A 1 89 ? -2.609 -1.224 -1.394 1.00 93.88 89 VAL A O 1
ATOM 606 N N . GLU A 1 90 ? -3.574 -2.976 -0.377 1.00 93.94 90 GLU A N 1
ATOM 607 C CA . GLU A 1 90 ? -2.605 -3.975 -0.844 1.00 93.94 90 GLU A CA 1
ATOM 608 C C . GLU A 1 90 ? -2.584 -4.118 -2.371 1.00 93.94 90 GLU A C 1
ATOM 610 O O . GLU A 1 90 ? -1.518 -4.281 -2.968 1.00 93.94 90 GLU A O 1
ATOM 615 N N . THR A 1 91 ? -3.735 -3.984 -3.042 1.00 95.88 91 THR A N 1
ATOM 616 C CA . THR A 1 91 ? -3.781 -4.068 -4.514 1.00 95.88 91 THR A CA 1
ATOM 617 C C . THR A 1 91 ? -2.909 -3.017 -5.199 1.00 95.88 91 THR A C 1
ATOM 619 O O . THR A 1 91 ? -2.372 -3.293 -6.270 1.00 95.88 91 THR A O 1
ATOM 622 N N . ILE A 1 92 ? -2.685 -1.854 -4.575 1.00 93.50 92 ILE A N 1
ATOM 623 C CA . ILE A 1 92 ? -1.791 -0.813 -5.102 1.00 93.50 92 ILE A CA 1
ATOM 624 C C . ILE A 1 92 ? -0.335 -1.299 -5.092 1.00 93.50 92 ILE A C 1
ATOM 626 O O . ILE A 1 92 ? 0.378 -1.139 -6.085 1.00 93.50 92 ILE A O 1
ATOM 630 N N . ALA A 1 93 ? 0.102 -1.932 -3.999 1.00 93.94 93 ALA A N 1
ATOM 631 C CA . ALA A 1 93 ? 1.452 -2.480 -3.883 1.00 93.94 93 ALA A CA 1
ATOM 632 C C . ALA A 1 93 ? 1.677 -3.636 -4.871 1.00 93.94 93 ALA A C 1
ATOM 634 O O . ALA A 1 93 ? 2.704 -3.675 -5.556 1.00 93.94 93 ALA A O 1
ATOM 635 N N . ILE A 1 94 ? 0.692 -4.531 -5.004 1.00 95.56 94 ILE A N 1
ATOM 636 C CA . ILE A 1 94 ? 0.741 -5.641 -5.965 1.00 95.56 94 ILE A CA 1
ATOM 637 C C . ILE A 1 94 ? 0.811 -5.100 -7.397 1.00 95.56 94 ILE A C 1
ATOM 639 O O . ILE A 1 94 ? 1.629 -5.566 -8.186 1.00 95.56 94 ILE A O 1
ATOM 643 N N . TYR A 1 95 ? 0.026 -4.078 -7.740 1.00 95.56 95 TYR A N 1
ATOM 644 C CA . TYR A 1 95 ? 0.092 -3.475 -9.071 1.00 95.56 95 TYR A CA 1
ATOM 645 C C . TYR A 1 95 ? 1.465 -2.839 -9.349 1.00 95.56 95 TYR A C 1
ATOM 647 O O . TYR A 1 95 ? 2.000 -2.976 -10.449 1.00 95.56 95 TYR A O 1
ATOM 655 N N . GLY A 1 96 ? 2.086 -2.224 -8.337 1.00 94.31 96 GLY A N 1
ATOM 656 C CA . GLY A 1 96 ? 3.461 -1.723 -8.418 1.00 94.31 96 GLY A CA 1
ATOM 657 C C . GLY A 1 96 ? 4.486 -2.815 -8.732 1.00 94.31 96 GLY A C 1
ATOM 658 O O . GLY A 1 96 ? 5.360 -2.614 -9.577 1.00 94.31 96 GLY A O 1
ATOM 659 N N . ILE A 1 97 ? 4.355 -3.991 -8.107 1.00 94.88 97 ILE A N 1
ATOM 660 C CA . ILE A 1 97 ? 5.246 -5.128 -8.378 1.00 94.88 97 ILE A CA 1
ATOM 661 C C . ILE A 1 97 ? 4.996 -5.724 -9.768 1.00 94.88 97 ILE A C 1
ATOM 663 O O . ILE A 1 97 ? 5.948 -6.077 -10.462 1.00 94.88 97 ILE A O 1
ATOM 667 N N . VAL A 1 98 ? 3.738 -5.764 -10.219 1.00 96.69 98 VAL A N 1
ATOM 668 C CA . VAL A 1 98 ? 3.381 -6.195 -11.578 1.00 96.69 98 VAL A CA 1
ATOM 669 C C . VAL A 1 98 ? 4.029 -5.279 -12.614 1.00 96.69 98 VAL A C 1
ATOM 671 O O . VAL A 1 98 ? 4.665 -5.774 -13.540 1.00 96.69 98 VAL A O 1
ATOM 674 N N . ILE A 1 99 ? 3.947 -3.956 -12.444 1.00 95.12 99 ILE A N 1
ATOM 675 C CA . ILE A 1 99 ? 4.601 -3.006 -13.356 1.00 95.12 99 ILE A CA 1
ATOM 676 C C . ILE A 1 99 ? 6.123 -3.184 -13.350 1.00 95.12 99 ILE A C 1
ATOM 678 O O . ILE A 1 99 ? 6.735 -3.179 -14.416 1.00 95.12 99 ILE A O 1
ATOM 682 N N . ALA A 1 100 ? 6.745 -3.385 -12.186 1.00 93.88 100 ALA A N 1
ATOM 683 C CA . ALA A 1 100 ? 8.185 -3.631 -12.104 1.00 93.88 100 ALA A CA 1
ATOM 684 C C . ALA A 1 100 ? 8.604 -4.888 -12.891 1.00 93.88 100 ALA A C 1
ATOM 686 O O . ALA A 1 100 ? 9.597 -4.861 -13.623 1.00 93.88 100 ALA A O 1
ATOM 687 N N . ILE A 1 101 ? 7.815 -5.964 -12.802 1.00 94.56 101 ILE A N 1
ATOM 688 C CA . ILE A 1 101 ? 8.023 -7.184 -13.594 1.00 94.56 101 ILE A CA 1
ATOM 689 C C . ILE A 1 101 ? 7.830 -6.897 -15.085 1.00 94.56 101 ILE A C 1
ATOM 691 O O . ILE A 1 101 ? 8.651 -7.334 -15.888 1.00 94.56 101 ILE A O 1
ATOM 695 N N . LEU A 1 102 ? 6.804 -6.130 -15.466 1.00 94.50 102 LEU A N 1
ATOM 696 C CA . LEU A 1 102 ? 6.561 -5.769 -16.866 1.00 94.50 102 LEU A CA 1
ATOM 697 C C . LEU A 1 102 ? 7.743 -5.000 -17.471 1.00 94.50 102 LEU A C 1
ATOM 699 O O . LEU A 1 102 ? 8.194 -5.357 -18.559 1.00 94.50 102 LEU A O 1
ATOM 703 N N . ILE A 1 103 ? 8.296 -4.026 -16.742 1.00 91.19 103 ILE A N 1
ATOM 704 C CA . ILE A 1 103 ? 9.488 -3.261 -17.153 1.00 91.19 103 ILE A CA 1
ATOM 705 C C . ILE A 1 103 ? 10.687 -4.190 -17.387 1.00 91.19 103 ILE A C 1
ATOM 707 O O . ILE A 1 103 ? 11.420 -4.019 -18.359 1.00 91.19 103 ILE A O 1
ATOM 711 N N . MET A 1 104 ? 10.879 -5.185 -16.517 1.00 89.31 104 MET A N 1
ATOM 712 C CA . MET A 1 104 ? 11.980 -6.145 -16.635 1.00 89.31 104 MET A CA 1
ATOM 713 C C . MET A 1 104 ? 11.760 -7.178 -17.748 1.00 89.31 104 MET A C 1
ATOM 715 O O . MET A 1 104 ? 12.716 -7.632 -18.370 1.00 89.31 104 MET A O 1
ATOM 719 N N . SER A 1 105 ? 10.506 -7.566 -17.984 1.00 87.38 105 SER A N 1
ATOM 720 C CA . SER A 1 105 ? 10.132 -8.591 -18.964 1.00 87.38 105 SER A CA 1
ATOM 721 C C . SER A 1 105 ? 10.114 -8.086 -20.404 1.00 87.38 105 SER A C 1
ATOM 723 O O . SER A 1 105 ? 10.172 -8.887 -21.336 1.00 87.38 105 SER A O 1
ATOM 725 N N . HIS A 1 106 ? 10.014 -6.770 -20.596 1.00 74.56 106 HIS A N 1
ATOM 726 C CA . HIS A 1 106 ? 10.037 -6.184 -21.924 1.00 74.56 106 HIS A CA 1
ATOM 727 C C . HIS A 1 106 ? 11.445 -6.338 -22.531 1.00 74.56 106 HIS A C 1
ATOM 729 O O . HIS A 1 106 ? 12.411 -6.008 -21.834 1.00 74.56 106 HIS A O 1
ATOM 735 N N . PRO A 1 107 ? 11.592 -6.808 -23.789 1.00 62.94 107 PRO A N 1
ATOM 736 C CA . PRO A 1 107 ? 12.887 -6.899 -24.470 1.00 62.94 107 PRO A CA 1
ATOM 737 C C . PRO A 1 107 ? 13.581 -5.535 -24.578 1.00 62.94 107 PRO A C 1
ATOM 739 O O . PRO A 1 107 ? 12.890 -4.487 -24.577 1.00 62.94 107 PRO A O 1
#

Mean predicted aligned error: 11.96 Å

Radius of gyration: 19.66 Å; Cα contacts (8 Å, |Δi|>4): 43; chains: 1; bounding box: 46×40×44 Å

Sequence (107 aa):
MMAGNKWRKALMISALAMLAAAMLVSASSNATTSSSTSPSGEKLIGAGLAFGLAAGGAGVGMGTAGAAIVSASLEKRDMVMFLLVLAFVETIAIYGIVIAILIMSHP

Foldseek 3Di:
DDDPVVVVVVVVVVVVVVVVVVVVVVVVVVPPPDDPDPLQVVLQVVLCVLLVVLVVQLVVQCVVLVVVCVVCVVVPDDVVVSVVSNVVSVVSNVVSNVVSVVSVPDD

pLDDT: mean 81.86, std 14.63, range [41.28, 96.69]

Solvent-accessible surface area (backbone atoms only — not comparable to full-atom values): 6010 Å² total; per-residue (Å²): 143,88,61,83,62,59,61,54,48,53,54,48,51,53,52,49,52,53,49,50,53,52,49,56,63,53,62,64,65,75,72,73,80,85,70,94,68,57,77,65,59,60,34,51,52,51,20,50,49,44,24,50,54,27,40,52,54,23,50,57,50,43,55,53,52,50,54,51,44,63,65,45,59,75,71,77,57,65,64,68,59,53,52,49,58,49,48,60,36,49,50,45,29,52,51,15,48,52,51,20,49,50,51,63,70,51,131